Protein AF-A0A8H4WBA6-F1 (afdb_monomer_lite)

pLDDT: mean 82.5, std 16.74, range [40.81, 96.44]

Secondary structure (DSSP, 8-state):
----PPPPPP--------PPPPEESS----S-HHHHHHHH---TTTEETTEES-HHHHHHHHSPP-S--EE-TTS---HHHHHHHHHT-HHHHHHHHHHHHPPP---

Radius of gyration: 16.9 Å; chains: 1; bounding box: 30×22×74 Å

Sequence (107 aa):
MANHAPLPPFCASDNPVTLPAPHTGTDERTPGPWAAHVKTLPWVTARKGTFIKSDFLKFLRTMEPRREPTLRPDNVWEAEIFDRLVGSSIVNAEAIYMQMVGRWAEE

Structure (mmCIF, N/CA/C/O backbone):
data_AF-A0A8H4WBA6-F1
#
_entry.id   AF-A0A8H4WBA6-F1
#
loop_
_atom_site.group_PDB
_atom_site.id
_atom_site.type_symbol
_atom_site.label_atom_id
_atom_site.label_alt_id
_atom_site.label_comp_id
_atom_site.label_asym_id
_atom_site.label_entity_id
_atom_site.label_seq_id
_atom_site.pdbx_PDB_ins_code
_atom_site.Cartn_x
_atom_site.Cartn_y
_atom_site.Cartn_z
_atom_site.occupancy
_atom_site.B_iso_or_equiv
_atom_site.auth_seq_id
_atom_site.auth_comp_id
_atom_site.auth_asym_id
_atom_site.auth_atom_id
_atom_site.pdbx_PDB_model_num
ATOM 1 N N . MET A 1 1 ? -0.478 -6.010 51.060 1.00 40.81 1 MET A N 1
ATOM 2 C CA . MET A 1 1 ? -0.199 -7.065 50.062 1.00 40.81 1 MET A CA 1
ATOM 3 C C . MET A 1 1 ? -0.949 -6.705 48.790 1.00 40.81 1 MET A C 1
ATOM 5 O O . MET A 1 1 ? -2.158 -6.877 48.754 1.00 40.81 1 MET A O 1
ATOM 9 N N . ALA A 1 2 ? -0.278 -6.102 47.809 1.00 43.91 2 ALA A N 1
ATOM 10 C CA . ALA A 1 2 ? -0.882 -5.753 46.523 1.00 43.91 2 ALA A CA 1
ATOM 11 C C . ALA A 1 2 ? -0.317 -6.699 45.458 1.00 43.91 2 ALA A C 1
ATOM 13 O O . ALA A 1 2 ? 0.873 -6.655 45.154 1.00 43.91 2 ALA A O 1
ATOM 14 N N . ASN A 1 3 ? -1.165 -7.597 44.956 1.00 44.59 3 ASN A N 1
ATOM 15 C CA . ASN A 1 3 ? -0.824 -8.539 43.897 1.00 44.59 3 ASN A CA 1
ATOM 16 C C . ASN A 1 3 ? -0.803 -7.796 42.555 1.00 44.59 3 ASN A C 1
ATOM 18 O O . ASN A 1 3 ? -1.855 -7.533 41.976 1.00 44.59 3 ASN A O 1
ATOM 22 N N . HIS A 1 4 ? 0.386 -7.464 42.056 1.00 49.75 4 HIS A N 1
ATOM 23 C CA . HIS A 1 4 ? 0.563 -7.068 40.663 1.00 49.75 4 HIS A CA 1
ATOM 24 C C . HIS A 1 4 ? 0.601 -8.334 39.803 1.00 49.75 4 HIS A C 1
ATOM 26 O O . HIS A 1 4 ? 1.596 -9.055 39.786 1.00 49.75 4 HIS A O 1
ATOM 32 N N . ALA A 1 5 ? -0.501 -8.624 39.112 1.00 59.19 5 ALA A N 1
ATOM 33 C CA . ALA A 1 5 ? -0.504 -9.623 38.053 1.00 59.19 5 ALA A CA 1
ATOM 34 C C . ALA A 1 5 ? 0.402 -9.140 36.900 1.00 59.19 5 ALA A C 1
ATOM 36 O O . ALA A 1 5 ? 0.277 -7.980 36.491 1.00 59.19 5 ALA A O 1
ATOM 37 N N . PRO A 1 6 ? 1.310 -9.976 36.367 1.00 56.03 6 PRO A N 1
ATOM 38 C CA . PRO A 1 6 ? 2.083 -9.612 35.190 1.00 56.03 6 PRO A CA 1
ATOM 39 C C . PRO A 1 6 ? 1.153 -9.574 33.971 1.00 56.03 6 PRO A C 1
ATOM 41 O O . PRO A 1 6 ? 0.383 -10.504 33.727 1.00 56.03 6 PRO A O 1
ATOM 44 N N . LEU A 1 7 ? 1.205 -8.471 33.222 1.00 56.69 7 LEU A N 1
ATOM 45 C CA . LEU A 1 7 ? 0.531 -8.342 31.930 1.00 56.69 7 LEU A CA 1
ATOM 46 C C . LEU A 1 7 ? 1.005 -9.468 30.989 1.00 56.69 7 LEU A C 1
ATOM 48 O O . LEU A 1 7 ? 2.177 -9.850 31.060 1.00 56.69 7 LEU A O 1
ATOM 52 N N . PRO A 1 8 ? 0.137 -10.005 30.111 1.00 52.62 8 PRO A N 1
ATOM 53 C CA . PRO A 1 8 ? 0.548 -11.042 29.175 1.00 52.62 8 PRO A CA 1
ATOM 54 C C . PRO A 1 8 ? 1.668 -10.514 28.266 1.00 52.62 8 PRO A C 1
ATOM 56 O O . PRO A 1 8 ? 1.659 -9.327 27.917 1.00 52.62 8 PRO A O 1
ATOM 59 N N . PRO A 1 9 ? 2.627 -11.369 27.866 1.00 49.75 9 PRO A N 1
ATOM 60 C CA . PRO A 1 9 ? 3.660 -10.966 26.932 1.00 49.75 9 PRO A CA 1
ATOM 61 C C . PRO A 1 9 ? 2.977 -10.534 25.637 1.00 49.75 9 PRO A C 1
ATOM 63 O O . PRO A 1 9 ? 2.213 -11.291 25.032 1.00 49.75 9 PRO A O 1
ATOM 66 N N . PHE A 1 10 ? 3.232 -9.290 25.231 1.00 51.31 10 PHE A N 1
ATOM 67 C CA . PHE A 1 10 ? 2.951 -8.849 23.876 1.00 51.31 10 PHE A CA 1
ATOM 68 C C . PHE A 1 10 ? 3.554 -9.896 22.940 1.00 51.31 10 PHE A C 1
ATOM 70 O O . PHE A 1 10 ? 4.765 -10.107 22.949 1.00 51.31 10 PHE A O 1
ATOM 77 N N . CYS A 1 11 ? 2.709 -10.573 22.163 1.00 44.12 11 CYS A N 1
ATOM 78 C CA . CYS A 1 11 ? 3.145 -11.402 21.047 1.00 44.12 11 CYS A CA 1
ATOM 79 C C . CYS A 1 11 ? 3.700 -10.468 19.965 1.00 44.12 11 CYS A C 1
ATOM 81 O O . CYS A 1 11 ? 3.054 -10.207 18.953 1.00 44.12 11 CYS A O 1
ATOM 83 N N . ALA A 1 12 ? 4.877 -9.903 20.217 1.00 47.22 12 ALA A N 1
ATOM 84 C CA . ALA A 1 12 ? 5.746 -9.424 19.170 1.00 47.22 12 ALA A CA 1
ATOM 85 C C . ALA A 1 12 ? 6.238 -10.687 18.465 1.00 47.22 12 ALA A C 1
ATOM 87 O O . ALA A 1 12 ? 7.076 -11.421 18.978 1.00 47.22 12 ALA A O 1
ATOM 88 N N . SER A 1 13 ? 5.616 -11.015 17.338 1.00 44.53 13 SER A N 1
ATOM 89 C CA . SER A 1 13 ? 6.162 -11.983 16.398 1.00 44.53 13 SER A CA 1
ATOM 90 C C . SER A 1 13 ? 7.522 -11.454 15.940 1.00 44.53 13 SER A C 1
ATOM 92 O O . SER A 1 13 ? 7.591 -10.568 15.093 1.00 44.53 13 SER A O 1
ATOM 94 N N . ASP A 1 14 ? 8.576 -11.965 16.572 1.00 43.03 14 ASP A N 1
ATOM 95 C CA . ASP A 1 14 ? 9.974 -11.546 16.450 1.00 43.03 14 ASP A CA 1
ATOM 96 C C . ASP A 1 14 ? 10.654 -12.202 15.239 1.00 43.03 14 ASP A C 1
ATOM 98 O O . ASP A 1 14 ? 11.716 -12.809 15.329 1.00 43.03 14 ASP A O 1
ATOM 102 N N . ASN A 1 15 ? 9.991 -12.1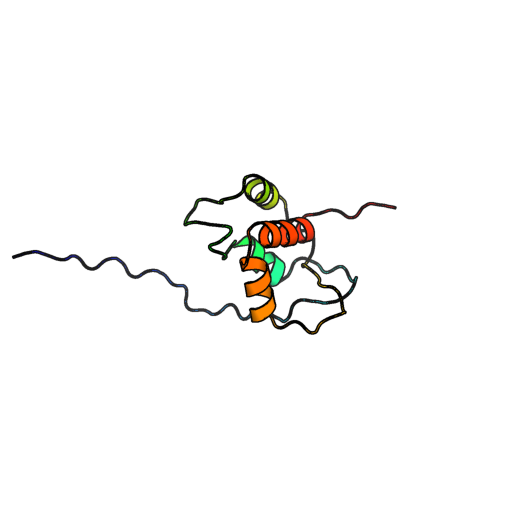31 14.085 1.00 43.94 15 ASN A N 1
ATOM 103 C CA . ASN A 1 15 ? 10.653 -12.356 12.810 1.00 43.94 15 ASN A CA 1
ATOM 104 C C . ASN A 1 15 ? 10.665 -11.003 12.105 1.00 43.94 15 ASN A C 1
ATOM 106 O O . ASN A 1 15 ? 9.591 -10.552 11.686 1.00 43.94 15 ASN A O 1
ATOM 110 N N . PRO A 1 16 ? 11.823 -10.329 11.964 1.00 52.34 16 PRO A N 1
ATOM 111 C CA . PRO A 1 16 ? 11.904 -9.221 11.036 1.00 52.34 16 PRO A CA 1
ATOM 112 C C . PRO A 1 16 ? 11.580 -9.810 9.666 1.00 52.34 16 PRO A C 1
ATOM 114 O O . PRO A 1 16 ? 12.351 -10.587 9.109 1.00 52.34 16 PRO A O 1
ATOM 117 N N . VAL A 1 17 ? 10.389 -9.514 9.148 1.00 57.84 17 VAL A N 1
ATOM 118 C CA . VAL A 1 17 ? 10.069 -9.786 7.751 1.00 57.84 17 VAL A CA 1
ATOM 119 C C . VAL A 1 17 ? 11.054 -8.938 6.959 1.00 57.84 17 VAL A C 1
ATOM 121 O O . VAL A 1 17 ? 10.868 -7.732 6.823 1.00 57.84 17 VAL A O 1
ATOM 124 N N . THR A 1 18 ? 12.163 -9.538 6.527 1.00 74.31 18 THR A N 1
ATOM 125 C CA . THR A 1 18 ? 13.153 -8.857 5.698 1.00 74.31 18 THR A CA 1
ATOM 126 C C . THR A 1 18 ? 12.509 -8.626 4.343 1.00 74.31 18 THR A C 1
ATOM 128 O O . THR A 1 18 ? 12.433 -9.526 3.507 1.00 74.31 18 THR A O 1
ATOM 131 N N . LEU A 1 19 ? 11.964 -7.428 4.153 1.00 86.19 19 LEU A N 1
ATOM 132 C CA . LEU A 1 19 ? 11.382 -7.034 2.882 1.00 86.19 19 LEU A CA 1
ATOM 133 C C . LEU A 1 19 ? 12.501 -6.839 1.856 1.00 86.19 19 LEU A C 1
ATOM 135 O O . LEU A 1 19 ? 13.546 -6.273 2.192 1.00 86.19 19 LEU A O 1
ATOM 139 N N . PRO 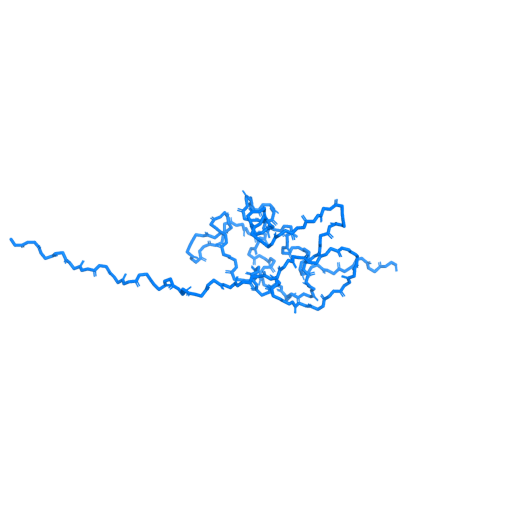A 1 20 ? 12.308 -7.285 0.605 1.00 89.00 20 PRO A N 1
ATOM 140 C CA . PRO A 1 20 ? 13.246 -6.968 -0.459 1.00 89.00 20 PRO A CA 1
ATOM 141 C C . PRO A 1 20 ? 13.211 -5.465 -0.751 1.00 89.00 20 PRO A C 1
ATOM 143 O O . PRO A 1 20 ? 12.216 -4.789 -0.477 1.00 89.00 20 PRO A O 1
ATOM 146 N N . ALA A 1 21 ? 14.266 -4.941 -1.374 1.00 89.19 21 ALA A N 1
ATOM 147 C CA . ALA A 1 21 ? 14.214 -3.601 -1.949 1.00 89.19 21 ALA A CA 1
ATOM 148 C C . ALA A 1 21 ? 12.986 -3.479 -2.879 1.00 89.19 21 ALA A C 1
ATOM 150 O O . ALA A 1 21 ? 12.702 -4.420 -3.634 1.00 89.19 21 ALA A O 1
ATOM 151 N N . PRO A 1 22 ? 12.219 -2.377 -2.805 1.00 88.81 22 PRO A N 1
ATOM 152 C CA . PRO A 1 22 ? 11.059 -2.201 -3.665 1.00 88.81 22 PRO A CA 1
ATOM 153 C C . PRO A 1 22 ? 11.497 -2.146 -5.125 1.00 88.81 22 PRO A C 1
ATOM 155 O O . PRO A 1 22 ? 12.567 -1.636 -5.464 1.00 88.81 22 PRO A O 1
ATOM 158 N N . HIS A 1 23 ? 10.655 -2.686 -6.000 1.00 88.62 23 HIS A N 1
ATOM 159 C CA . HIS A 1 23 ? 10.939 -2.654 -7.424 1.00 88.62 23 HIS A CA 1
ATOM 160 C C . HIS A 1 23 ? 10.838 -1.219 -7.949 1.00 88.62 23 HIS A C 1
ATOM 162 O O . HIS A 1 23 ? 9.957 -0.460 -7.537 1.00 88.62 23 HIS A O 1
ATOM 168 N N . THR A 1 24 ? 11.722 -0.859 -8.875 1.00 86.56 24 THR A N 1
ATOM 169 C CA . THR A 1 24 ? 11.684 0.412 -9.592 1.00 86.56 24 THR A CA 1
ATOM 170 C C . THR A 1 24 ? 11.453 0.167 -11.079 1.00 86.56 24 THR A C 1
ATOM 172 O O . THR A 1 24 ? 11.955 -0.811 -11.629 1.00 86.56 24 THR A O 1
ATOM 175 N N . GLY A 1 25 ? 10.699 1.053 -11.730 1.00 83.44 25 GLY A N 1
ATOM 176 C CA . GLY A 1 25 ? 10.407 0.973 -13.162 1.00 83.44 25 GLY A CA 1
ATOM 177 C C . GLY A 1 25 ? 8.915 1.034 -13.479 1.00 83.44 25 GLY A C 1
ATOM 178 O O . GLY A 1 25 ? 8.099 1.447 -12.655 1.00 83.44 25 GLY A O 1
ATOM 179 N N . THR A 1 26 ? 8.574 0.655 -14.708 1.00 77.25 26 THR A N 1
ATOM 180 C CA . THR A 1 26 ? 7.193 0.628 -15.221 1.00 77.25 26 THR A CA 1
ATOM 181 C C . THR A 1 26 ? 6.632 -0.785 -15.344 1.00 77.25 26 THR A C 1
ATOM 183 O O . THR A 1 26 ? 5.483 -0.942 -15.746 1.00 77.25 26 THR A O 1
ATOM 186 N N . ASP A 1 27 ? 7.431 -1.801 -15.018 1.00 77.94 27 ASP A N 1
ATOM 187 C CA . ASP A 1 27 ? 7.052 -3.196 -15.195 1.00 77.94 27 ASP A CA 1
ATOM 188 C C . ASP A 1 27 ? 5.985 -3.616 -14.185 1.00 77.94 27 ASP A C 1
ATOM 190 O O . ASP A 1 27 ? 6.146 -3.484 -12.967 1.00 77.94 27 ASP A O 1
ATOM 194 N N . GLU A 1 28 ? 4.901 -4.188 -14.700 1.00 76.81 28 GLU A N 1
ATOM 195 C CA . GLU A 1 28 ? 3.908 -4.847 -13.870 1.00 76.81 28 GLU A CA 1
ATOM 196 C C . GLU A 1 28 ? 4.444 -6.141 -13.284 1.00 76.81 28 GLU A C 1
ATOM 198 O O . GLU A 1 28 ? 4.955 -7.019 -13.980 1.00 76.81 28 GLU A O 1
ATOM 203 N N . ARG A 1 29 ? 4.254 -6.285 -11.976 1.00 84.50 29 ARG A N 1
ATOM 204 C CA . ARG A 1 29 ? 4.581 -7.506 -11.254 1.00 84.50 29 ARG A CA 1
ATOM 205 C C . ARG A 1 29 ? 3.365 -8.002 -10.513 1.00 84.50 29 ARG A C 1
ATOM 207 O O . ARG A 1 29 ? 2.643 -7.221 -9.895 1.00 84.50 29 ARG A O 1
ATOM 214 N N . THR A 1 30 ? 3.173 -9.313 -10.536 1.00 89.75 30 THR A N 1
ATOM 215 C CA . THR A 1 30 ? 2.182 -9.981 -9.694 1.00 89.75 30 THR A CA 1
ATOM 216 C C . THR A 1 30 ? 2.421 -9.637 -8.219 1.00 89.75 30 THR A C 1
ATOM 218 O O . THR A 1 30 ? 3.580 -9.448 -7.838 1.00 89.75 30 THR A O 1
ATOM 221 N N . PRO A 1 31 ? 1.371 -9.585 -7.378 1.00 91.44 31 PRO A N 1
ATOM 222 C CA . PRO A 1 31 ? 1.506 -9.294 -5.954 1.00 91.44 31 PRO A CA 1
ATOM 223 C C . PRO A 1 31 ? 2.553 -10.190 -5.289 1.00 91.44 31 PRO A C 1
ATOM 225 O O . PRO A 1 31 ? 2.522 -11.412 -5.437 1.00 91.44 31 PRO A O 1
ATOM 228 N N . GLY A 1 32 ? 3.469 -9.573 -4.557 1.00 91.56 32 GLY A N 1
ATOM 229 C CA . GLY A 1 32 ? 4.610 -10.213 -3.925 1.00 91.56 32 GLY A CA 1
ATOM 230 C C . GLY A 1 32 ? 4.787 -9.772 -2.468 1.00 91.56 32 GLY A C 1
ATOM 231 O O . GLY A 1 32 ? 3.802 -9.489 -1.772 1.00 91.56 32 GLY A O 1
ATOM 232 N N . PRO A 1 33 ? 6.035 -9.764 -1.964 1.00 92.38 33 PRO A N 1
ATOM 233 C CA . PRO A 1 33 ? 6.337 -9.447 -0.571 1.00 92.38 33 PRO A CA 1
ATOM 234 C C . PRO A 1 33 ? 5.816 -8.082 -0.113 1.00 92.38 33 PRO A C 1
ATOM 236 O O . PRO A 1 33 ? 5.290 -7.984 0.997 1.00 92.38 33 PRO A O 1
ATOM 239 N N . TRP A 1 34 ? 5.899 -7.041 -0.949 1.00 92.88 34 TRP A N 1
ATOM 240 C CA . TRP A 1 34 ? 5.390 -5.717 -0.588 1.00 92.88 34 TRP A CA 1
ATOM 241 C C . TRP A 1 34 ? 3.873 -5.683 -0.556 1.00 92.88 34 TRP A C 1
ATOM 243 O O . TRP A 1 34 ? 3.311 -5.151 0.399 1.00 92.88 34 TRP A O 1
ATOM 253 N N . ALA A 1 35 ? 3.190 -6.288 -1.529 1.00 93.19 35 ALA A N 1
ATOM 254 C CA . ALA A 1 35 ? 1.735 -6.393 -1.485 1.00 93.19 35 ALA A CA 1
ATOM 255 C C . ALA A 1 35 ? 1.259 -7.142 -0.224 1.00 93.19 35 ALA A C 1
ATOM 257 O O . ALA A 1 35 ? 0.318 -6.708 0.448 1.00 93.19 35 ALA A O 1
ATOM 258 N N . ALA A 1 36 ? 1.940 -8.231 0.151 1.00 92.31 36 ALA A N 1
ATOM 259 C CA . ALA A 1 36 ? 1.653 -8.969 1.379 1.00 92.31 36 ALA A CA 1
ATOM 260 C C . ALA A 1 36 ? 1.889 -8.114 2.636 1.00 92.31 36 ALA A C 1
ATOM 262 O O . ALA A 1 36 ? 1.020 -8.058 3.509 1.00 92.31 36 ALA A O 1
ATOM 263 N N . HIS A 1 37 ? 3.017 -7.403 2.704 1.00 93.06 37 HIS A N 1
ATOM 264 C CA . HIS A 1 37 ? 3.362 -6.505 3.810 1.00 93.06 37 HIS A CA 1
ATOM 265 C C . HIS A 1 37 ? 2.346 -5.379 3.981 1.00 93.06 37 HIS A C 1
ATOM 267 O O . HIS A 1 37 ? 1.767 -5.215 5.057 1.00 93.06 37 HIS A O 1
ATOM 273 N N . VAL A 1 38 ? 2.038 -4.669 2.894 1.00 92.19 38 VAL A N 1
ATOM 274 C CA . VAL A 1 38 ? 1.054 -3.580 2.846 1.00 92.19 38 VAL A CA 1
ATOM 275 C C . VAL A 1 38 ? -0.314 -4.068 3.341 1.00 92.19 38 VAL A C 1
ATOM 277 O O . VAL A 1 38 ? -0.963 -3.387 4.143 1.00 92.19 38 VAL A O 1
ATOM 280 N N . LYS A 1 39 ? -0.726 -5.289 2.963 1.00 92.12 39 LYS A N 1
ATOM 281 C CA . LYS A 1 39 ? -1.997 -5.913 3.382 1.00 92.12 39 LYS A CA 1
ATOM 282 C C . LYS A 1 39 ? -2.116 -6.123 4.898 1.00 92.12 39 LYS A C 1
ATOM 284 O O . LYS A 1 39 ? -3.230 -6.092 5.438 1.00 92.12 39 LYS A O 1
ATOM 289 N N . THR A 1 40 ? -0.996 -6.300 5.606 1.00 91.50 40 THR A N 1
ATOM 290 C CA . THR A 1 40 ? -0.984 -6.407 7.081 1.00 91.50 40 THR A CA 1
ATOM 291 C C . THR A 1 40 ? -1.251 -5.074 7.784 1.00 91.50 40 THR A C 1
ATOM 293 O O . THR A 1 40 ? -1.658 -5.062 8.949 1.00 91.50 40 THR A O 1
ATOM 296 N N . LEU A 1 41 ? -1.085 -3.962 7.063 1.00 90.81 41 LEU A N 1
ATOM 297 C CA . LEU A 1 41 ? -1.218 -2.591 7.543 1.00 90.81 41 LEU A CA 1
ATOM 298 C C . LEU A 1 41 ? -0.426 -2.337 8.844 1.00 90.81 41 LEU A C 1
ATOM 300 O O . LEU A 1 41 ? -1.014 -2.082 9.907 1.00 90.81 41 LEU A O 1
ATOM 304 N N . PRO A 1 42 ? 0.916 -2.426 8.782 1.00 91.38 42 PRO A N 1
ATOM 305 C CA . PRO A 1 42 ? 1.769 -2.405 9.967 1.00 91.38 42 PRO A CA 1
ATOM 306 C C . PRO A 1 42 ? 1.934 -0.999 10.562 1.00 91.38 42 PRO A C 1
ATOM 308 O O . PRO A 1 42 ? 2.314 -0.866 11.723 1.00 91.38 42 PRO A O 1
ATOM 311 N N . TRP A 1 43 ? 1.611 0.060 9.814 1.00 93.62 43 TRP A N 1
ATOM 312 C CA . TRP A 1 43 ? 1.914 1.433 10.217 1.00 93.62 43 TRP A CA 1
ATOM 313 C C . TRP A 1 43 ? 0.919 2.008 11.227 1.00 93.62 43 TRP A C 1
ATOM 315 O O . TRP A 1 43 ? -0.294 2.056 11.000 1.00 93.62 43 TRP A O 1
ATOM 325 N N . VAL A 1 44 ? 1.453 2.561 12.319 1.00 92.38 44 VAL A N 1
ATOM 326 C CA . VAL A 1 44 ? 0.683 3.245 13.375 1.00 92.38 44 VAL A CA 1
ATOM 327 C C . VAL A 1 44 ? -0.057 4.491 12.882 1.00 92.38 44 VAL A C 1
ATOM 329 O O . VAL A 1 44 ? -1.042 4.922 13.488 1.00 92.38 44 VAL A O 1
ATOM 332 N N . THR A 1 45 ? 0.398 5.091 11.782 1.00 92.88 45 THR A N 1
ATOM 333 C CA . THR A 1 45 ? -0.264 6.215 11.104 1.00 92.88 45 THR A CA 1
ATOM 334 C C . THR A 1 45 ? -1.554 5.785 10.416 1.00 92.88 45 THR A C 1
ATOM 336 O O . THR A 1 45 ? -2.494 6.571 10.371 1.00 92.88 45 THR A O 1
ATOM 339 N N . ALA A 1 46 ? -1.648 4.525 9.990 1.00 91.19 46 ALA A N 1
ATOM 340 C CA . ALA A 1 46 ? -2.805 3.957 9.310 1.00 91.19 46 ALA A CA 1
ATOM 341 C C . ALA A 1 46 ? -3.722 3.129 10.231 1.00 91.19 46 ALA A C 1
ATOM 343 O O . ALA A 1 46 ? -4.933 3.063 10.003 1.00 91.19 46 ALA A O 1
ATOM 344 N N . ARG A 1 47 ? -3.172 2.516 11.290 1.00 92.81 47 ARG A N 1
ATOM 345 C CA . ARG A 1 47 ? -3.891 1.591 12.181 1.00 92.81 47 ARG A CA 1
ATOM 346 C C . ARG A 1 47 ? -3.588 1.840 13.660 1.00 92.81 47 ARG A C 1
ATOM 348 O O . ARG A 1 47 ? -2.452 2.088 14.044 1.00 92.81 47 ARG A O 1
ATOM 355 N N . LYS A 1 48 ? -4.608 1.729 14.515 1.00 91.25 48 LYS A N 1
ATOM 356 C CA . LYS A 1 48 ? -4.483 1.674 15.981 1.00 91.25 48 LYS A CA 1
ATOM 357 C C . LYS A 1 48 ? -5.206 0.427 16.493 1.00 91.25 48 LYS A C 1
ATOM 359 O O . LYS A 1 48 ? -6.428 0.417 16.603 1.00 91.25 48 LYS A O 1
ATOM 364 N N . GLY A 1 49 ? -4.456 -0.637 16.780 1.00 89.06 49 GLY A N 1
ATOM 365 C CA . GLY A 1 49 ? -5.040 -1.938 17.126 1.00 89.06 49 GLY A CA 1
ATOM 366 C C . GLY A 1 49 ? -5.847 -2.513 15.957 1.00 89.06 49 GLY A C 1
ATOM 367 O O . GLY A 1 49 ? -5.304 -2.724 14.875 1.00 89.06 49 GLY A O 1
ATOM 368 N N . THR A 1 50 ? -7.145 -2.741 16.152 1.00 86.38 50 THR A N 1
ATOM 369 C CA . THR A 1 50 ? -8.069 -3.192 15.092 1.00 86.38 50 THR A CA 1
ATOM 370 C C . THR A 1 50 ? -8.682 -2.041 14.291 1.00 86.38 50 THR A C 1
ATOM 372 O O . THR A 1 50 ? -9.274 -2.273 13.238 1.00 86.38 50 THR A O 1
ATOM 375 N N . PHE A 1 51 ? -8.528 -0.797 14.752 1.00 91.50 51 PHE A N 1
ATOM 376 C CA . PHE A 1 51 ? -9.122 0.375 14.119 1.00 91.50 51 PHE A CA 1
ATOM 377 C C . PHE A 1 51 ? -8.234 0.913 12.990 1.00 91.50 51 PHE A C 1
ATOM 379 O O . PHE A 1 51 ? -7.088 1.303 13.224 1.00 91.50 51 PHE A O 1
ATOM 386 N N . ILE A 1 52 ? -8.772 0.968 11.769 1.00 94.50 52 ILE A N 1
ATOM 387 C CA . ILE A 1 52 ? -8.147 1.639 10.619 1.00 94.50 52 ILE A CA 1
ATOM 388 C C . ILE A 1 52 ? -8.589 3.099 10.620 1.00 94.50 52 ILE A C 1
ATOM 390 O O . ILE A 1 52 ? -9.783 3.382 10.718 1.00 94.50 52 ILE A O 1
ATOM 394 N N . LYS A 1 53 ? -7.633 4.022 10.521 1.00 92.69 53 LYS A N 1
ATOM 395 C CA . LYS A 1 53 ? -7.892 5.450 10.735 1.00 92.69 53 LYS A CA 1
ATOM 396 C C . LYS A 1 53 ? -8.560 6.159 9.555 1.00 92.69 53 LYS A C 1
ATOM 398 O O . LYS A 1 53 ? -9.223 7.160 9.789 1.00 92.69 53 LYS A O 1
ATOM 403 N N . SER A 1 54 ? -8.408 5.652 8.332 1.00 95.25 54 SER A N 1
ATOM 404 C CA . SER A 1 54 ? -9.029 6.218 7.129 1.00 95.25 54 SER A CA 1
ATOM 405 C C . SER A 1 54 ? -10.137 5.316 6.601 1.00 95.25 54 SER A C 1
ATOM 407 O O . SER A 1 54 ? -9.941 4.108 6.457 1.00 95.25 54 SER A O 1
ATOM 409 N N . ASP A 1 55 ? -11.284 5.910 6.274 1.00 95.50 55 ASP A N 1
ATOM 410 C CA . ASP A 1 55 ? -12.383 5.213 5.603 1.00 95.50 55 ASP A CA 1
ATOM 411 C C . ASP A 1 55 ? -12.022 4.811 4.173 1.00 95.50 55 ASP A C 1
ATOM 413 O O . ASP A 1 55 ? -12.388 3.724 3.724 1.00 95.50 55 ASP A O 1
ATOM 417 N N . PHE A 1 56 ? -11.224 5.627 3.486 1.00 94.94 56 PHE A N 1
ATOM 418 C CA . PHE A 1 56 ? -10.737 5.288 2.157 1.00 94.94 56 PHE A CA 1
ATOM 419 C C . PHE A 1 56 ? -9.780 4.090 2.204 1.00 94.94 56 PHE A C 1
ATOM 421 O O . PHE A 1 56 ? -9.903 3.151 1.421 1.00 94.94 56 PHE A O 1
ATOM 428 N N . LEU A 1 57 ? -8.901 4.038 3.203 1.00 93.94 57 LEU A N 1
ATOM 429 C CA . LEU A 1 57 ? -8.024 2.891 3.416 1.00 93.94 57 LEU A CA 1
ATOM 430 C C . LEU A 1 57 ? -8.793 1.624 3.827 1.00 93.94 57 LEU A C 1
ATOM 432 O O . LEU A 1 57 ? -8.424 0.522 3.420 1.00 93.94 57 LEU A O 1
ATOM 436 N N . LYS A 1 58 ? -9.884 1.759 4.601 1.00 94.75 58 LYS A N 1
ATOM 437 C CA . LYS A 1 58 ? -10.802 0.637 4.883 1.00 94.75 58 LYS A CA 1
ATOM 438 C C . LYS A 1 58 ? -11.379 0.080 3.588 1.00 94.75 58 LYS A C 1
ATOM 440 O O . LYS A 1 58 ? -11.381 -1.136 3.425 1.00 94.75 58 LYS A O 1
ATOM 445 N N . PHE A 1 59 ? -11.830 0.955 2.688 1.00 94.31 59 PHE A N 1
ATOM 446 C CA . PHE A 1 59 ? -12.341 0.567 1.377 1.00 94.31 59 PHE A CA 1
ATOM 447 C C . PHE A 1 59 ? -11.268 -0.133 0.535 1.00 94.31 59 PHE A C 1
ATOM 449 O O . PHE A 1 59 ? -11.486 -1.252 0.091 1.00 94.31 59 PHE A O 1
ATOM 456 N N . LEU A 1 60 ? -10.075 0.449 0.391 1.00 93.94 60 LEU A N 1
ATOM 457 C CA . LEU A 1 60 ? -8.987 -0.163 -0.383 1.00 93.94 60 LEU A CA 1
ATOM 458 C C . LEU A 1 60 ? -8.610 -1.562 0.126 1.00 93.94 60 LEU A C 1
ATOM 460 O O . LEU A 1 60 ? -8.266 -2.439 -0.661 1.00 93.94 60 LEU A O 1
ATOM 464 N N . ARG A 1 61 ? -8.703 -1.800 1.438 1.00 92.06 61 ARG A N 1
ATOM 465 C CA . ARG A 1 61 ? -8.383 -3.098 2.046 1.00 92.06 61 ARG A CA 1
ATOM 466 C C . ARG A 1 61 ? -9.407 -4.196 1.735 1.00 92.06 61 ARG A C 1
ATOM 468 O O . ARG A 1 61 ? -9.077 -5.370 1.897 1.00 92.06 61 ARG A O 1
ATOM 475 N N . THR A 1 62 ? -10.623 -3.853 1.305 1.00 92.75 62 THR A N 1
ATOM 476 C CA . THR A 1 62 ? -11.599 -4.854 0.834 1.00 92.75 62 THR A CA 1
ATOM 477 C C . THR A 1 62 ? -11.312 -5.314 -0.594 1.00 92.75 62 THR A C 1
ATOM 479 O O . THR A 1 62 ? -11.846 -6.335 -1.023 1.00 92.75 62 THR A O 1
ATOM 482 N N . MET A 1 63 ? -10.458 -4.592 -1.323 1.00 93.44 63 MET A N 1
ATOM 483 C CA . MET A 1 63 ? -10.088 -4.914 -2.694 1.00 93.44 63 MET A CA 1
ATOM 484 C C . MET A 1 63 ? -8.947 -5.936 -2.736 1.00 93.44 63 MET A C 1
ATOM 486 O O . MET A 1 63 ? -8.067 -5.973 -1.873 1.00 93.44 63 MET A O 1
ATOM 490 N N . GLU A 1 64 ? -8.951 -6.774 -3.770 1.00 91.25 64 GLU A N 1
ATOM 491 C CA . GLU A 1 64 ? -7.887 -7.748 -3.994 1.00 91.25 64 GLU A CA 1
ATOM 492 C C . GLU A 1 64 ? -6.620 -7.063 -4.544 1.00 91.25 64 GLU A C 1
ATOM 494 O O . GLU A 1 64 ? -6.722 -6.282 -5.497 1.00 91.25 64 GLU A O 1
ATOM 499 N N . PRO A 1 65 ? -5.427 -7.341 -3.978 1.00 91.50 65 PRO A N 1
ATOM 500 C CA . PRO A 1 65 ? -4.157 -6.909 -4.551 1.00 91.50 65 PRO A CA 1
ATOM 501 C C . PRO A 1 65 ? -3.983 -7.443 -5.973 1.00 91.50 65 PRO A C 1
ATOM 503 O O . PRO A 1 65 ? -4.085 -8.646 -6.197 1.00 91.50 65 PRO A O 1
ATOM 506 N N . ARG A 1 66 ? -3.686 -6.559 -6.924 1.00 90.94 66 ARG A N 1
ATOM 507 C CA . ARG A 1 66 ? -3.498 -6.913 -8.339 1.00 90.94 66 ARG A CA 1
ATOM 508 C C . ARG A 1 66 ? -2.047 -6.876 -8.774 1.00 90.94 66 ARG A C 1
ATOM 510 O O . ARG A 1 66 ? -1.671 -7.629 -9.663 1.00 90.94 66 ARG A O 1
ATOM 517 N N . ARG A 1 67 ? -1.241 -6.023 -8.143 1.00 91.12 67 ARG A N 1
ATOM 518 C CA . ARG A 1 67 ? 0.171 -5.863 -8.481 1.00 91.12 67 ARG A CA 1
ATOM 519 C C . ARG A 1 67 ? 1.041 -5.567 -7.273 1.00 91.12 67 ARG A C 1
ATOM 521 O O . ARG A 1 67 ? 0.559 -5.091 -6.243 1.00 91.12 67 ARG A O 1
ATOM 528 N N . GLU A 1 68 ? 2.328 -5.827 -7.435 1.00 91.88 68 GLU A N 1
ATOM 529 C CA . GLU A 1 68 ? 3.361 -5.342 -6.533 1.00 91.88 68 GLU A CA 1
ATOM 530 C C . GLU A 1 68 ? 3.524 -3.824 -6.715 1.00 91.88 68 GLU A C 1
ATOM 532 O O . GLU A 1 68 ? 3.586 -3.344 -7.852 1.00 91.88 68 GLU A O 1
ATOM 537 N N . PRO A 1 69 ? 3.598 -3.037 -5.632 1.00 89.88 69 PRO A N 1
ATOM 538 C CA . PRO A 1 69 ? 3.897 -1.622 -5.757 1.00 89.88 69 PRO A CA 1
ATOM 539 C C . PRO A 1 69 ? 5.283 -1.380 -6.364 1.00 89.88 69 PRO A C 1
ATOM 541 O O . PRO A 1 69 ? 6.248 -2.074 -6.048 1.00 89.88 69 PRO A O 1
ATOM 544 N N . THR A 1 70 ? 5.378 -0.386 -7.241 1.00 89.06 70 THR A N 1
ATOM 545 C CA . THR A 1 70 ? 6.597 -0.068 -7.997 1.00 89.06 70 THR A CA 1
ATOM 546 C C . THR A 1 70 ? 6.910 1.418 -7.892 1.00 89.06 70 THR A C 1
ATOM 548 O O . THR A 1 70 ? 6.017 2.263 -7.974 1.00 89.06 70 THR A O 1
ATOM 551 N N . LEU A 1 71 ? 8.178 1.753 -7.698 1.00 88.19 71 LEU A N 1
ATOM 552 C CA . LEU A 1 71 ? 8.638 3.128 -7.544 1.00 88.19 71 LEU A CA 1
ATOM 553 C C . LEU A 1 71 ? 9.239 3.664 -8.836 1.00 88.19 71 LEU A C 1
ATOM 555 O O . LEU A 1 71 ? 9.628 2.920 -9.736 1.00 88.19 71 LEU A O 1
ATOM 559 N N . ARG A 1 72 ? 9.336 4.989 -8.918 1.00 84.06 72 ARG A N 1
ATOM 560 C CA . ARG A 1 72 ? 10.039 5.637 -10.024 1.00 84.06 72 ARG A CA 1
ATOM 561 C C . ARG A 1 72 ? 11.530 5.258 -9.995 1.00 84.06 72 ARG A C 1
ATOM 563 O O . ARG A 1 72 ? 12.087 5.129 -8.901 1.00 84.06 72 ARG A O 1
ATOM 570 N N . PRO A 1 73 ? 12.169 5.084 -11.166 1.00 80.50 73 PRO A N 1
ATOM 571 C CA . PRO A 1 73 ? 13.566 4.649 -11.280 1.00 80.50 73 PRO A CA 1
ATOM 572 C C . PRO A 1 73 ? 14.582 5.681 -10.778 1.00 80.50 73 PRO A C 1
ATOM 574 O O . PRO A 1 73 ? 15.752 5.358 -10.610 1.00 80.50 73 PRO A O 1
ATOM 577 N N . ASP A 1 74 ? 14.128 6.902 -10.515 1.00 79.88 74 ASP A N 1
ATOM 578 C CA . ASP A 1 74 ? 14.930 8.086 -10.217 1.00 79.88 74 ASP A CA 1
ATOM 579 C C . ASP A 1 74 ? 15.796 7.941 -8.950 1.00 79.88 74 ASP A C 1
ATOM 581 O O . ASP A 1 74 ? 16.764 8.679 -8.785 1.00 79.88 74 ASP A O 1
ATOM 585 N N . ASN A 1 75 ? 15.458 7.002 -8.057 1.00 78.38 75 ASN A N 1
ATOM 586 C CA . ASN A 1 75 ? 16.137 6.795 -6.780 1.00 78.38 75 ASN A CA 1
ATOM 587 C C . ASN A 1 75 ? 16.399 5.308 -6.505 1.00 78.38 75 ASN A C 1
ATOM 589 O O . ASN A 1 75 ? 15.565 4.448 -6.794 1.00 78.38 75 ASN A O 1
ATOM 593 N N . VAL A 1 76 ? 17.538 5.019 -5.868 1.00 80.88 76 VAL A N 1
ATOM 594 C CA . VAL A 1 76 ? 17.803 3.709 -5.260 1.00 80.88 76 VAL A CA 1
ATOM 595 C C . VAL A 1 76 ? 17.069 3.650 -3.927 1.00 80.88 76 VAL A C 1
ATOM 597 O O . VAL A 1 76 ? 17.252 4.518 -3.074 1.00 80.88 76 VAL A O 1
ATOM 600 N N . TRP A 1 77 ? 16.232 2.632 -3.753 1.00 86.12 77 TRP A N 1
ATOM 601 C CA . TRP A 1 77 ? 15.411 2.473 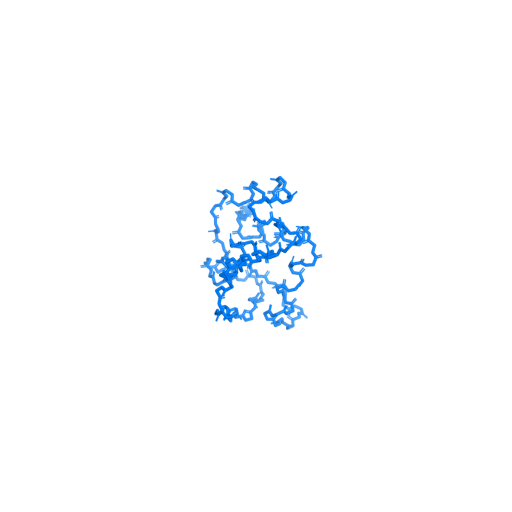-2.561 1.00 86.12 77 TRP A CA 1
ATOM 602 C C . TRP A 1 77 ? 15.841 1.262 -1.750 1.00 86.12 77 TRP A C 1
ATOM 604 O O . TRP A 1 77 ? 15.894 0.141 -2.253 1.00 86.12 77 TRP A O 1
ATOM 614 N N . GLU A 1 78 ? 16.068 1.490 -0.463 1.00 90.00 78 GLU A N 1
ATOM 615 C CA . GLU A 1 78 ? 16.172 0.426 0.526 1.00 90.00 78 GLU A CA 1
ATOM 616 C C . GLU A 1 78 ? 14.800 0.144 1.137 1.00 90.00 78 GLU A C 1
ATOM 618 O O . GLU A 1 78 ? 13.961 1.043 1.269 1.00 90.00 78 GLU A O 1
ATOM 623 N N . ALA A 1 79 ? 14.578 -1.106 1.543 1.00 90.12 79 ALA A N 1
ATOM 624 C CA . ALA A 1 79 ? 13.301 -1.538 2.092 1.00 90.12 79 ALA A CA 1
ATOM 625 C C . ALA A 1 79 ? 12.894 -0.737 3.338 1.00 90.12 79 ALA A C 1
ATOM 627 O O . ALA A 1 79 ? 11.754 -0.297 3.439 1.00 90.12 79 ALA A O 1
ATOM 628 N N . GLU A 1 80 ? 13.828 -0.481 4.254 1.00 90.44 80 GLU A N 1
ATOM 629 C CA . GLU A 1 80 ? 13.550 0.264 5.487 1.00 90.44 80 GLU A CA 1
ATOM 630 C C . GLU A 1 80 ? 13.176 1.726 5.223 1.00 90.44 80 GLU A C 1
ATOM 632 O O . GLU A 1 80 ? 12.256 2.266 5.841 1.00 90.44 80 GLU A O 1
ATOM 637 N N . ILE A 1 81 ? 13.877 2.373 4.286 1.00 90.44 81 ILE A N 1
ATOM 638 C CA . ILE A 1 81 ? 13.607 3.761 3.895 1.00 90.44 81 ILE A CA 1
ATOM 639 C C . ILE A 1 81 ? 12.225 3.844 3.256 1.00 90.44 81 ILE A C 1
ATOM 641 O O . ILE A 1 81 ? 11.437 4.736 3.580 1.00 90.44 81 ILE A 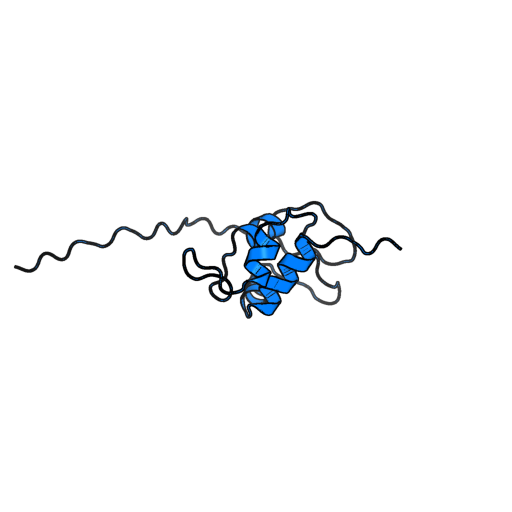O 1
ATOM 645 N N . PHE A 1 82 ? 11.917 2.895 2.375 1.00 91.81 82 PHE A N 1
ATOM 646 C CA . PHE A 1 82 ? 10.631 2.848 1.709 1.00 91.81 82 PHE A CA 1
ATOM 647 C C . PHE A 1 82 ? 9.480 2.556 2.679 1.00 91.81 82 PHE A C 1
ATOM 649 O O . PHE A 1 8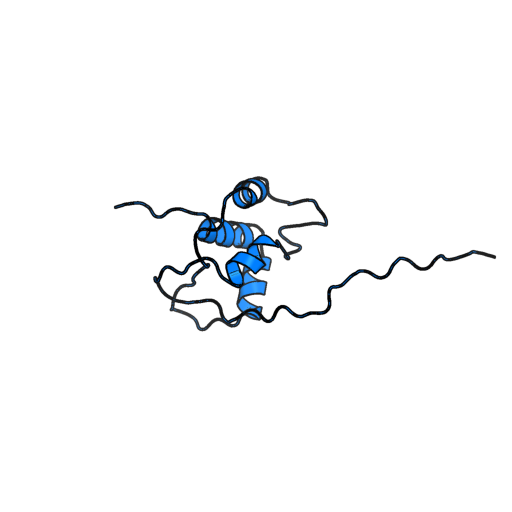2 ? 8.489 3.284 2.677 1.00 91.81 82 PHE A O 1
ATOM 656 N N . ASP A 1 83 ? 9.624 1.572 3.569 1.00 93.62 83 ASP A N 1
ATOM 657 C CA . ASP A 1 83 ? 8.605 1.259 4.576 1.00 93.62 83 ASP A CA 1
ATOM 658 C C . ASP A 1 83 ? 8.343 2.453 5.504 1.00 93.62 83 ASP A C 1
ATOM 660 O O . ASP A 1 83 ? 7.193 2.811 5.776 1.00 93.62 83 ASP A O 1
ATOM 664 N N . ARG A 1 84 ? 9.409 3.151 5.919 1.00 92.81 84 ARG A N 1
ATOM 665 C CA . ARG A 1 84 ? 9.296 4.384 6.705 1.00 92.81 84 ARG A CA 1
ATOM 666 C C . ARG A 1 84 ? 8.579 5.488 5.932 1.00 92.81 84 ARG A C 1
ATOM 668 O O . ARG A 1 84 ? 7.764 6.197 6.520 1.00 92.81 84 ARG A O 1
ATOM 675 N N . LEU A 1 85 ? 8.855 5.644 4.636 1.00 93.38 85 LEU A N 1
ATOM 676 C CA . LEU A 1 85 ? 8.184 6.631 3.790 1.00 93.38 85 LEU A CA 1
ATOM 677 C C . LEU A 1 85 ? 6.685 6.340 3.692 1.00 93.38 85 LEU A C 1
ATOM 679 O O . LEU A 1 85 ? 5.876 7.248 3.910 1.00 93.38 85 LEU A O 1
ATOM 683 N N . VAL A 1 86 ? 6.311 5.089 3.419 1.00 94.06 86 VAL A N 1
ATOM 684 C CA . VAL A 1 86 ? 4.906 4.662 3.358 1.00 94.06 86 VAL A CA 1
ATOM 685 C C . VAL A 1 86 ? 4.221 4.901 4.703 1.00 94.06 86 VAL A C 1
ATOM 687 O O . VAL A 1 86 ? 3.136 5.476 4.759 1.00 94.06 86 VAL A O 1
ATOM 690 N N . GLY A 1 87 ? 4.889 4.544 5.798 1.00 94.31 87 GLY A N 1
ATOM 691 C CA . GLY A 1 87 ? 4.383 4.730 7.151 1.00 94.31 87 GLY A CA 1
ATOM 692 C C . GLY A 1 87 ? 4.378 6.171 7.658 1.00 94.31 87 GLY A C 1
ATOM 693 O O . GLY A 1 87 ? 3.739 6.431 8.677 1.00 94.31 87 GLY A O 1
ATOM 694 N N . SER A 1 88 ? 5.048 7.116 6.994 1.00 94.88 88 SER A N 1
ATOM 695 C CA . SER A 1 88 ? 5.188 8.495 7.492 1.00 94.88 88 SER A CA 1
ATOM 696 C C . SER A 1 88 ? 3.877 9.288 7.495 1.00 94.88 88 SER A C 1
ATOM 698 O O . SER A 1 88 ? 3.718 10.208 8.298 1.00 94.88 88 SER A O 1
ATOM 700 N N . SER A 1 89 ? 2.912 8.926 6.645 1.00 96.31 89 SER A N 1
ATOM 701 C CA . SER A 1 89 ? 1.603 9.576 6.593 1.00 96.31 89 SER A CA 1
ATOM 702 C C . SER A 1 89 ? 0.509 8.616 6.132 1.00 96.31 89 SER A C 1
ATOM 704 O O . SER A 1 89 ? 0.765 7.636 5.436 1.00 96.31 89 SER A O 1
ATOM 706 N N . ILE A 1 90 ? -0.740 8.919 6.495 1.00 95.19 90 ILE A N 1
ATOM 707 C CA . ILE A 1 90 ? -1.888 8.121 6.047 1.00 95.19 90 ILE A CA 1
ATOM 708 C C . ILE A 1 90 ? -2.090 8.205 4.530 1.00 95.19 90 ILE A C 1
ATOM 710 O O . ILE A 1 90 ? -2.461 7.214 3.916 1.00 95.19 90 ILE A O 1
ATOM 714 N N . VAL A 1 91 ? -1.766 9.353 3.929 1.00 96.44 91 VAL A N 1
ATOM 715 C CA . VAL A 1 91 ? -1.866 9.584 2.483 1.00 96.44 91 VAL A CA 1
ATOM 716 C C . VAL A 1 91 ? -0.893 8.683 1.724 1.00 96.44 91 VAL A C 1
ATOM 718 O O . VAL A 1 91 ? -1.256 8.113 0.702 1.00 96.44 91 VAL A O 1
ATOM 721 N N . ASN A 1 92 ? 0.319 8.475 2.245 1.00 96.00 92 ASN A N 1
ATOM 722 C CA . ASN A 1 92 ? 1.284 7.565 1.624 1.00 96.00 92 ASN A CA 1
ATOM 723 C C . ASN A 1 92 ? 0.835 6.101 1.740 1.00 96.00 92 ASN A C 1
ATOM 725 O O . ASN A 1 92 ? 0.948 5.340 0.778 1.00 96.00 92 ASN A O 1
ATOM 729 N N . ALA A 1 93 ? 0.277 5.717 2.892 1.00 95.12 93 ALA A N 1
ATOM 730 C CA . ALA A 1 93 ? -0.318 4.396 3.078 1.00 95.12 93 ALA A CA 1
ATOM 731 C C . ALA A 1 93 ? -1.525 4.166 2.144 1.00 95.12 93 ALA A C 1
ATOM 733 O O . ALA A 1 93 ? -1.714 3.069 1.626 1.00 95.12 93 ALA A O 1
ATOM 734 N N . GLU A 1 94 ? -2.338 5.188 1.885 1.00 95.94 94 GLU A N 1
ATOM 735 C CA . GLU A 1 94 ? -3.413 5.112 0.892 1.00 95.94 94 GLU A CA 1
ATOM 736 C C . GLU A 1 94 ? -2.866 5.007 -0.527 1.00 95.94 94 GLU A C 1
ATOM 738 O O . GLU A 1 94 ? -3.302 4.136 -1.273 1.00 95.94 94 GLU A O 1
ATOM 743 N N . ALA A 1 95 ? -1.887 5.838 -0.888 1.00 94.88 95 ALA A N 1
ATOM 744 C CA . ALA A 1 95 ? -1.284 5.846 -2.215 1.00 94.88 95 ALA A CA 1
ATOM 745 C C . ALA A 1 95 ? -0.689 4.480 -2.578 1.00 94.88 95 ALA A C 1
ATOM 747 O O . ALA A 1 95 ? -0.904 3.988 -3.688 1.00 94.88 95 ALA A O 1
ATOM 748 N N . ILE A 1 96 ? -0.008 3.819 -1.634 1.00 94.25 96 ILE A N 1
ATOM 749 C CA . ILE A 1 96 ? 0.551 2.490 -1.896 1.00 94.25 96 ILE A CA 1
ATOM 750 C C . ILE A 1 96 ? -0.540 1.433 -2.095 1.00 94.25 96 ILE A C 1
ATOM 752 O O . ILE A 1 96 ? -0.426 0.573 -2.970 1.00 94.25 96 ILE A O 1
ATOM 756 N N . TYR A 1 97 ? -1.635 1.521 -1.336 1.00 94.56 97 TYR A N 1
ATOM 757 C CA . TYR A 1 97 ? -2.784 0.638 -1.511 1.00 94.56 97 TYR A CA 1
ATOM 758 C C . TYR A 1 97 ? -3.488 0.896 -2.842 1.00 94.56 97 TYR A C 1
ATOM 760 O O . TYR A 1 97 ? -3.793 -0.061 -3.548 1.00 94.56 97 TYR A O 1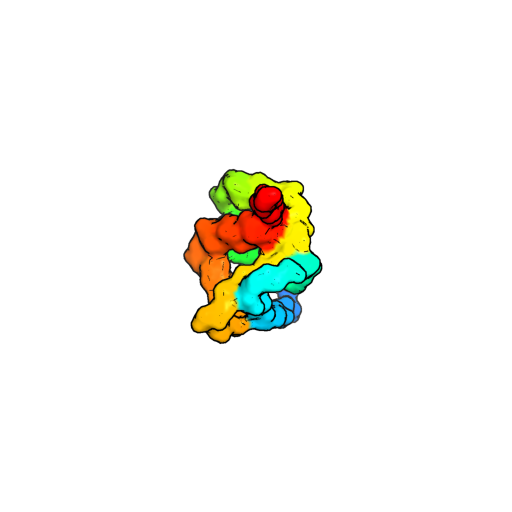
ATOM 768 N N . MET A 1 98 ? -3.712 2.164 -3.206 1.00 94.38 98 MET A N 1
ATOM 769 C CA . MET A 1 98 ? -4.264 2.550 -4.508 1.00 94.38 98 MET A CA 1
ATOM 770 C C . MET A 1 98 ? -3.428 1.956 -5.637 1.00 94.38 98 MET A C 1
ATOM 772 O O . MET A 1 98 ? -3.983 1.402 -6.583 1.00 94.38 98 MET A O 1
ATOM 776 N N . GLN A 1 99 ? -2.099 2.026 -5.531 1.00 92.56 99 GLN A N 1
ATOM 777 C CA . GLN A 1 99 ? -1.227 1.397 -6.508 1.00 92.56 99 GLN A CA 1
ATOM 778 C C . GLN A 1 99 ? -1.469 -0.112 -6.536 1.00 92.56 99 GLN A C 1
ATOM 780 O O . GLN A 1 99 ? -1.754 -0.642 -7.599 1.00 92.56 99 GLN A O 1
ATOM 785 N N . MET A 1 100 ? -1.449 -0.794 -5.396 1.00 93.75 100 MET A N 1
ATOM 786 C CA . MET A 1 100 ? -1.618 -2.248 -5.310 1.00 93.75 100 MET A CA 1
ATOM 787 C C . MET A 1 100 ? -2.954 -2.770 -5.881 1.00 93.75 100 MET A C 1
ATOM 789 O O . MET A 1 100 ? -2.974 -3.847 -6.481 1.00 93.75 100 MET A O 1
ATOM 793 N N . VAL A 1 101 ? -4.066 -2.047 -5.695 1.00 92.69 101 VAL A N 1
ATOM 794 C CA . VAL A 1 101 ? -5.432 -2.515 -6.045 1.00 92.69 101 VAL A CA 1
ATOM 795 C C . VAL A 1 101 ? -6.022 -1.854 -7.292 1.00 92.69 101 VAL A C 1
ATOM 797 O O . VAL A 1 101 ? -7.012 -2.342 -7.844 1.00 92.69 101 VAL A O 1
ATOM 800 N N . GLY A 1 102 ? -5.445 -0.731 -7.723 1.00 86.62 102 GLY A N 1
ATOM 801 C CA . GLY A 1 102 ? -5.892 0.031 -8.881 1.00 86.62 102 GLY A CA 1
ATOM 802 C C . GLY A 1 102 ? -5.781 -0.776 -10.170 1.00 86.62 102 GLY A C 1
ATOM 803 O O . GLY A 1 102 ? -4.843 -1.551 -10.361 1.00 86.62 102 GLY A O 1
ATOM 804 N N . ARG A 1 103 ? -6.758 -0.584 -11.060 1.00 72.75 103 ARG A N 1
ATOM 805 C CA . ARG A 1 103 ? -6.681 -1.063 -12.443 1.00 72.75 103 ARG A CA 1
ATOM 806 C C . ARG A 1 103 ? -5.917 -0.048 -13.281 1.00 72.75 103 ARG A C 1
ATOM 808 O O . ARG A 1 103 ? -5.871 1.134 -12.938 1.00 72.75 103 ARG A O 1
ATOM 815 N N . TRP A 1 104 ? -5.351 -0.512 -14.380 1.00 62.88 104 TRP A N 1
ATOM 816 C CA . TRP A 1 104 ? -4.856 0.385 -15.408 1.00 62.88 104 TRP A CA 1
ATOM 817 C C . TRP A 1 104 ? -6.028 1.122 -16.043 1.00 62.88 104 TRP A C 1
ATOM 819 O O . TRP A 1 104 ? -7.133 0.580 -16.133 1.00 62.88 104 TRP A O 1
ATOM 829 N N . ALA A 1 105 ? -5.784 2.366 -16.443 1.00 59.62 105 ALA A N 1
ATOM 830 C CA . ALA A 1 105 ? -6.600 2.958 -17.483 1.00 59.62 105 ALA A CA 1
ATOM 831 C C . ALA A 1 105 ? -6.315 2.129 -18.739 1.00 59.62 105 ALA A C 1
ATOM 833 O O . ALA A 1 105 ? -5.176 2.108 -19.201 1.00 59.62 105 ALA A O 1
ATOM 834 N N . GLU A 1 106 ? -7.299 1.357 -19.194 1.00 53.38 106 GLU A N 1
ATOM 835 C CA . GLU A 1 106 ? -7.262 0.818 -20.551 1.00 53.38 106 GLU A CA 1
ATOM 836 C C . GLU A 1 106 ? -7.205 2.027 -21.497 1.00 53.38 106 GLU A C 1
ATOM 838 O O . GLU A 1 106 ? -7.972 2.978 -21.316 1.00 53.38 106 GLU A O 1
ATOM 843 N N . GLU A 1 107 ? -6.226 2.030 -22.402 1.00 46.25 107 GLU A N 1
ATOM 844 C CA . GLU A 1 107 ? -6.071 3.047 -23.451 1.00 46.25 107 GLU A CA 1
ATOM 845 C C . GLU A 1 107 ? -7.158 2.900 -24.524 1.00 46.25 107 GLU A C 1
ATOM 847 O O . GLU A 1 107 ? -7.465 1.742 -24.898 1.00 46.25 107 GLU A O 1
#

Foldseek 3Di:
DDDDDDDPPDPPVPDPLQAAFAAADDDWAADDDQNVVLLVVPAPQQDDVPDGPDPLLVVLSVADFGTGDYHHPPDGGDPVNLVCVCNVHNVSSNVRSCRRRPDDDDD